Protein AF-A0A1H5A3P9-F1 (afdb_monomer_lite)

Secondary structure (DSSP, 8-state):
--HHHHHHHHHHHTTPEE--HHHHHHHHHHTTEE--TTSEEEEEEE--SSTTTT-EEEEEEEPPPEETTT--BTTSTTS--SHHHHHHHHHHHHEEEEEE-TT--EEEEE-

Foldseek 3Di:
DAVQVVVVVVLVVVQADEDAPVVLQVQLVVLQWGWDQVDKDWDKDADCDDPRHGDIHIAIETPAIAGNPPRHGLPDPPHDPDPSNVVVVVNQSRYWYWDADPVRRIHIYGD

Organism: NCBI:txid556534

Radius of gyration: 14.68 Å; chains: 1; bounding box: 38×26×39 Å

pLDDT: mean 88.53, std 5.69, range [57.88, 94.5]

Sequence (111 aa):
MDTAEMEAARLIQAGVRQVSAKEMRSEIEALGYRIDLRNRADSVARYVDGPFTGVSYPARHFDSPREADTGLSFCHFQARRDECFQKLQALRDEIFCIVKDRKGVARIGTF

Structure (mmCIF, N/CA/C/O backbone):
data_AF-A0A1H5A3P9-F1
#
_entry.id   AF-A0A1H5A3P9-F1
#
loop_
_atom_site.group_PDB
_atom_site.id
_atom_site.type_symbol
_atom_site.label_atom_id
_atom_site.label_alt_id
_atom_site.label_comp_id
_atom_site.label_asym_id
_atom_site.label_entity_id
_atom_site.label_seq_id
_atom_site.pdbx_PDB_ins_code
_atom_site.Cartn_x
_atom_site.Cartn_y
_atom_site.Cartn_z
_atom_site.occupancy
_atom_site.B_iso_or_equiv
_atom_site.auth_seq_id
_atom_site.auth_comp_id
_atom_site.auth_asym_id
_atom_site.auth_atom_id
_atom_site.pdbx_PDB_model_num
ATOM 1 N N . MET A 1 1 ? 16.129 2.622 -17.952 1.00 57.88 1 MET A N 1
ATOM 2 C CA . MET A 1 1 ? 14.839 2.822 -17.271 1.00 57.88 1 MET A CA 1
ATOM 3 C C . MET A 1 1 ? 14.976 2.178 -15.908 1.00 57.88 1 MET A C 1
ATOM 5 O O . MET A 1 1 ? 15.436 1.041 -15.862 1.00 57.88 1 MET A O 1
ATOM 9 N N . ASP A 1 2 ? 14.726 2.916 -14.829 1.00 82.94 2 ASP A N 1
ATOM 10 C CA . ASP A 1 2 ? 14.737 2.342 -13.478 1.00 82.94 2 ASP A CA 1
ATOM 11 C C . ASP A 1 2 ? 13.656 1.244 -13.412 1.00 82.94 2 ASP A C 1
ATOM 13 O O . ASP A 1 2 ? 12.561 1.420 -13.953 1.00 82.94 2 ASP A O 1
ATOM 17 N N . THR A 1 3 ? 13.938 0.088 -12.807 1.00 87.00 3 THR A N 1
ATOM 18 C CA . THR A 1 3 ? 12.940 -0.992 -12.715 1.00 87.00 3 THR A CA 1
ATOM 19 C C . THR A 1 3 ? 11.735 -0.572 -11.870 1.00 87.00 3 THR A C 1
ATOM 21 O O . THR A 1 3 ? 10.631 -1.065 -12.105 1.00 87.00 3 THR A O 1
ATOM 24 N N . ALA A 1 4 ? 11.904 0.398 -10.963 1.00 86.19 4 ALA A N 1
ATOM 25 C CA . ALA A 1 4 ? 10.791 1.049 -10.278 1.00 86.19 4 ALA A CA 1
ATOM 26 C C . ALA A 1 4 ? 9.962 1.942 -11.221 1.00 86.19 4 ALA A C 1
ATOM 28 O O . ALA A 1 4 ? 8.739 1.944 -11.141 1.00 86.19 4 ALA A O 1
ATOM 29 N N . GLU A 1 5 ? 10.591 2.673 -12.145 1.00 88.19 5 GLU A N 1
ATOM 30 C CA . GLU A 1 5 ? 9.872 3.472 -13.153 1.00 88.19 5 GLU A CA 1
ATOM 31 C C . GLU A 1 5 ? 9.089 2.583 -14.125 1.00 88.19 5 GLU A C 1
ATOM 33 O O . GLU A 1 5 ? 7.978 2.935 -14.519 1.00 88.19 5 GLU A O 1
ATOM 38 N N . MET A 1 6 ? 9.640 1.418 -14.487 1.00 89.25 6 MET A N 1
ATOM 39 C CA . MET A 1 6 ? 8.935 0.417 -15.296 1.00 89.25 6 MET A CA 1
ATOM 40 C C . MET A 1 6 ? 7.665 -0.074 -14.604 1.00 89.25 6 MET A C 1
ATOM 42 O O . MET A 1 6 ? 6.605 -0.091 -15.228 1.00 89.25 6 MET A O 1
ATOM 46 N N . GLU A 1 7 ? 7.757 -0.435 -13.322 1.00 91.38 7 GLU A N 1
ATOM 47 C CA . GLU A 1 7 ? 6.582 -0.878 -12.568 1.00 91.38 7 GLU A CA 1
ATOM 48 C C . GLU A 1 7 ? 5.567 0.256 -12.395 1.00 91.38 7 GLU A C 1
ATOM 50 O O . GLU A 1 7 ? 4.374 0.045 -12.593 1.00 91.38 7 GLU A O 1
ATOM 55 N N . ALA A 1 8 ? 6.018 1.480 -12.105 1.00 91.56 8 ALA A N 1
ATOM 56 C CA . ALA A 1 8 ? 5.125 2.634 -12.018 1.00 91.56 8 ALA A CA 1
ATOM 57 C C . ALA A 1 8 ? 4.357 2.860 -13.331 1.00 91.56 8 ALA A C 1
ATOM 59 O O . ALA A 1 8 ? 3.144 3.059 -13.309 1.00 91.56 8 ALA A O 1
ATOM 60 N N . ALA A 1 9 ? 5.037 2.778 -14.478 1.00 91.94 9 ALA A N 1
ATOM 61 C CA . ALA A 1 9 ? 4.395 2.893 -15.784 1.00 91.94 9 ALA A CA 1
ATOM 62 C C . ALA A 1 9 ? 3.376 1.767 -16.026 1.00 91.94 9 ALA A C 1
ATOM 64 O O . ALA A 1 9 ? 2.284 2.033 -16.530 1.00 91.94 9 ALA A O 1
ATOM 65 N N . ARG A 1 10 ? 3.697 0.527 -15.630 1.00 91.94 10 ARG A N 1
ATOM 66 C CA . ARG A 1 10 ? 2.780 -0.618 -15.732 1.00 91.94 10 ARG A CA 1
ATOM 67 C C . ARG A 1 10 ? 1.535 -0.428 -14.863 1.00 91.94 10 ARG A C 1
ATOM 69 O O . ARG A 1 10 ? 0.430 -0.677 -15.335 1.00 91.94 10 ARG A O 1
ATOM 76 N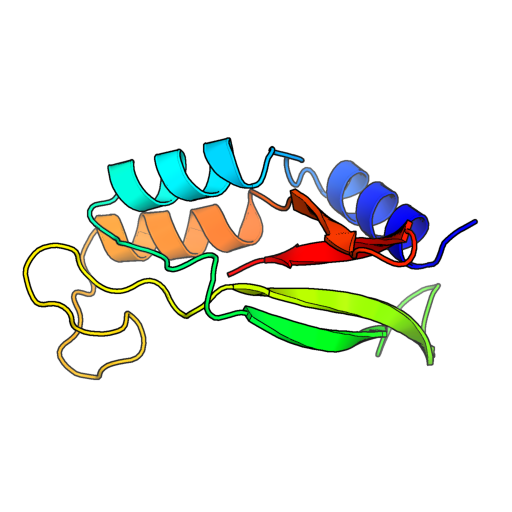 N . LEU A 1 11 ? 1.699 0.033 -13.623 1.00 91.31 11 LEU A N 1
ATOM 77 C CA . LEU A 1 11 ? 0.594 0.306 -12.698 1.00 91.31 11 LEU A CA 1
ATOM 78 C C . LEU A 1 11 ? -0.324 1.412 -13.229 1.00 91.31 11 LEU A C 1
ATOM 80 O O . LEU A 1 11 ? -1.540 1.242 -13.242 1.00 91.31 11 LEU A O 1
ATOM 84 N N . ILE A 1 12 ? 0.248 2.493 -13.763 1.00 93.62 12 ILE A N 1
ATOM 85 C CA . ILE A 1 12 ? -0.521 3.572 -14.401 1.00 93.62 12 ILE A CA 1
ATOM 86 C C . ILE A 1 12 ? -1.298 3.047 -15.616 1.00 93.62 12 ILE A C 1
ATOM 88 O O . ILE A 1 12 ? -2.474 3.366 -15.776 1.00 93.62 12 ILE A O 1
ATOM 92 N N . GLN A 1 13 ? -0.681 2.209 -16.457 1.00 92.69 13 GLN A N 1
ATOM 93 C CA . GLN A 1 13 ? -1.366 1.575 -17.592 1.00 92.69 13 GLN A CA 1
ATOM 94 C C . GLN A 1 13 ? -2.488 0.625 -17.156 1.00 92.69 13 GLN A C 1
ATOM 96 O O . GLN A 1 13 ? -3.491 0.511 -17.856 1.00 92.69 13 GLN A O 1
ATOM 101 N N . ALA A 1 14 ? -2.341 -0.026 -16.001 1.00 89.81 14 ALA A N 1
ATOM 102 C CA . ALA A 1 14 ? -3.371 -0.868 -15.399 1.00 89.81 14 ALA A CA 1
ATOM 103 C C . ALA A 1 14 ? -4.505 -0.065 -14.728 1.00 89.81 14 ALA A C 1
ATOM 105 O O . ALA A 1 14 ? -5.447 -0.663 -14.218 1.00 89.81 14 ALA A O 1
ATOM 106 N N . GLY A 1 15 ? -4.437 1.273 -14.734 1.00 92.62 15 GLY A N 1
ATOM 107 C CA . GLY A 1 15 ? -5.447 2.149 -14.137 1.00 92.62 15 GLY A CA 1
ATOM 108 C C . GLY A 1 15 ? -5.247 2.423 -12.646 1.00 92.62 15 GLY A C 1
ATOM 109 O O . GLY A 1 15 ? -6.098 3.064 -12.032 1.00 92.62 15 GLY A O 1
ATOM 110 N N . VAL A 1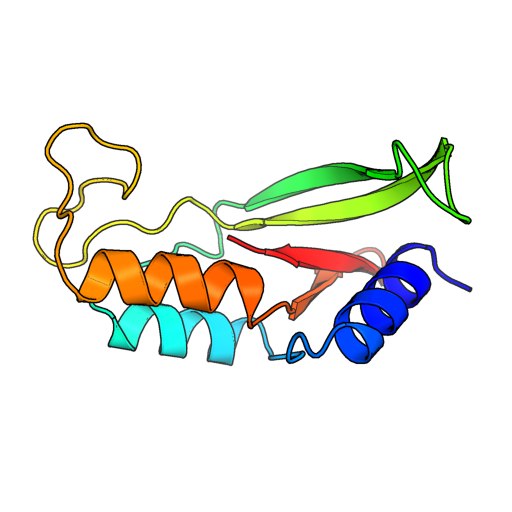 16 ? -4.129 1.986 -12.062 1.00 94.19 16 VAL A N 1
ATOM 111 C CA . VAL A 1 16 ? -3.796 2.255 -10.659 1.00 94.19 16 VAL A CA 1
ATOM 112 C C . VAL A 1 16 ? -3.306 3.698 -10.534 1.00 94.19 16 VAL A C 1
ATOM 114 O O . VAL A 1 16 ? -2.417 4.150 -11.263 1.00 94.19 16 VAL A O 1
ATOM 117 N N . ARG A 1 17 ? -3.880 4.449 -9.596 1.00 94.31 17 ARG A N 1
ATOM 118 C CA . ARG A 1 17 ? -3.592 5.867 -9.394 1.00 94.31 17 ARG A CA 1
ATOM 119 C C . ARG A 1 17 ? -2.315 6.054 -8.579 1.00 94.31 17 ARG A C 1
ATOM 121 O O . ARG A 1 17 ? -2.195 5.592 -7.444 1.00 94.31 17 ARG A O 1
ATOM 128 N N . GLN A 1 18 ? -1.373 6.808 -9.138 1.00 94.50 18 GLN A N 1
ATOM 129 C CA . GLN A 1 18 ? -0.205 7.264 -8.395 1.00 94.50 18 GLN A CA 1
ATOM 130 C C . GLN A 1 18 ? -0.600 8.406 -7.449 1.00 94.50 18 GLN A C 1
ATOM 132 O O . GLN A 1 18 ? -1.095 9.441 -7.891 1.00 94.50 18 GLN A O 1
ATOM 137 N N . VAL A 1 19 ? -0.320 8.240 -6.159 1.00 93.69 19 VAL A N 1
ATOM 138 C CA . VAL A 1 19 ? -0.530 9.252 -5.115 1.00 93.69 19 VAL A CA 1
ATOM 139 C C . VAL A 1 19 ? 0.762 9.510 -4.341 1.00 93.69 19 VAL A C 1
ATOM 141 O O . VAL A 1 19 ? 1.718 8.730 -4.391 1.00 93.69 19 VAL A O 1
ATOM 144 N N . SER A 1 20 ? 0.827 10.611 -3.598 1.00 91.62 20 SER A N 1
ATOM 145 C CA . SER A 1 20 ? 1.894 10.824 -2.619 1.00 91.62 20 SER A CA 1
ATOM 146 C C . SER A 1 20 ? 1.710 9.921 -1.393 1.00 91.62 20 SER A C 1
ATOM 148 O O . SER A 1 20 ? 0.599 9.530 -1.040 1.00 91.62 20 SER A O 1
ATOM 150 N N . ALA A 1 21 ? 2.796 9.640 -0.664 1.00 88.56 21 ALA A N 1
ATOM 151 C CA . ALA A 1 21 ? 2.712 8.883 0.593 1.00 88.56 21 ALA A CA 1
ATOM 152 C C . ALA A 1 21 ? 1.810 9.569 1.643 1.00 88.56 21 ALA A C 1
ATOM 154 O O . ALA A 1 21 ? 1.229 8.908 2.501 1.00 88.56 21 ALA A O 1
ATOM 155 N N . LYS A 1 22 ? 1.683 10.903 1.573 1.00 89.00 22 LYS A N 1
ATOM 156 C CA . LYS A 1 22 ? 0.785 11.675 2.436 1.00 89.00 22 LYS A CA 1
ATOM 157 C C . LYS A 1 22 ? -0.679 11.444 2.061 1.00 89.00 22 LYS A C 1
ATOM 159 O O . LYS A 1 22 ? -1.479 11.203 2.955 1.00 89.00 22 LYS A O 1
ATOM 164 N N . GLU A 1 23 ? -1.010 11.497 0.773 1.00 92.06 23 GLU A N 1
ATOM 165 C CA . GLU A 1 23 ? -2.370 11.242 0.278 1.00 92.06 23 GLU A CA 1
ATOM 166 C C . GLU A 1 23 ? -2.797 9.803 0.550 1.00 92.06 23 GLU A C 1
ATOM 168 O O . GLU A 1 23 ? -3.859 9.603 1.124 1.00 92.06 23 GLU A O 1
ATOM 173 N N . MET A 1 24 ? -1.932 8.819 0.274 1.00 91.38 24 MET A N 1
ATOM 174 C CA . MET A 1 24 ? -2.187 7.415 0.620 1.00 91.38 24 MET A CA 1
ATOM 175 C C . MET A 1 24 ? -2.549 7.256 2.100 1.00 91.38 24 MET A C 1
ATOM 177 O O . MET A 1 24 ? -3.544 6.620 2.435 1.00 91.38 24 MET A O 1
ATOM 181 N N . ARG A 1 25 ? -1.774 7.879 2.997 1.00 90.88 25 ARG A N 1
ATOM 182 C CA . ARG A 1 25 ? -2.077 7.870 4.431 1.00 90.88 25 ARG A CA 1
ATOM 183 C C . ARG A 1 25 ? -3.432 8.511 4.730 1.00 90.88 25 ARG A C 1
ATOM 185 O O . ARG A 1 25 ? -4.188 7.946 5.507 1.00 90.88 25 ARG A O 1
ATOM 192 N N . SER A 1 26 ? -3.733 9.666 4.142 1.00 92.06 26 SER A N 1
ATOM 193 C CA . SER A 1 26 ? -5.010 10.352 4.362 1.00 92.06 26 SER A CA 1
ATOM 194 C C . SER A 1 26 ? -6.212 9.546 3.862 1.00 92.06 26 SER A C 1
ATOM 196 O O . SER A 1 26 ? -7.234 9.526 4.540 1.00 92.06 26 SER A O 1
ATOM 198 N N . GLU A 1 27 ? -6.095 8.852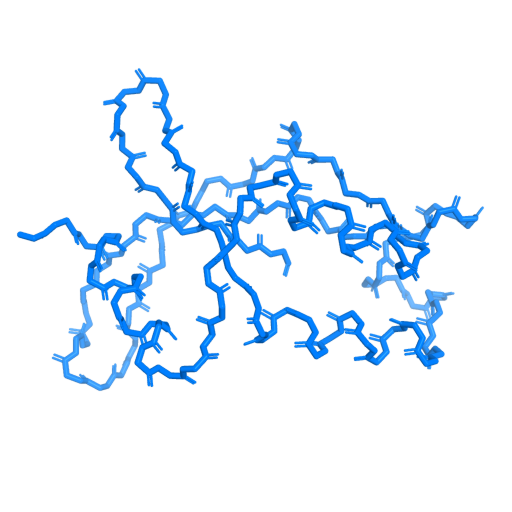 2.729 1.00 93.56 27 GLU A N 1
ATOM 199 C CA . GLU A 1 27 ? -7.163 7.993 2.201 1.00 93.56 27 GLU A CA 1
ATOM 200 C C . GLU A 1 27 ? -7.399 6.767 3.099 1.00 93.56 27 GLU A C 1
ATOM 202 O O . GLU A 1 27 ? -8.541 6.447 3.415 1.00 93.56 27 GLU A O 1
ATOM 207 N N . ILE A 1 28 ? -6.332 6.145 3.613 1.00 92.06 28 ILE A N 1
ATOM 208 C CA . ILE A 1 28 ? -6.433 5.048 4.592 1.00 92.06 28 ILE A CA 1
ATOM 209 C C . ILE A 1 28 ? -7.040 5.542 5.917 1.00 92.06 28 ILE A C 1
ATOM 211 O O . ILE A 1 28 ? -7.891 4.873 6.506 1.00 92.06 28 ILE A O 1
ATOM 215 N N . GLU A 1 29 ? -6.636 6.726 6.385 1.00 92.75 29 GLU A N 1
ATOM 216 C CA . GLU A 1 29 ? -7.174 7.340 7.606 1.00 92.75 29 GLU A CA 1
ATOM 217 C C . GLU A 1 29 ? -8.660 7.688 7.483 1.00 92.75 29 GLU A C 1
ATOM 219 O O . GLU A 1 29 ? -9.410 7.504 8.444 1.00 92.75 29 GLU A O 1
ATOM 224 N N . ALA A 1 30 ? -9.116 8.094 6.296 1.00 93.75 30 ALA A N 1
ATOM 225 C CA . ALA A 1 30 ? -10.531 8.339 6.021 1.00 93.75 30 ALA A CA 1
ATOM 226 C C . ALA A 1 30 ? -11.398 7.070 6.133 1.00 93.75 30 ALA A C 1
ATOM 228 O O . ALA A 1 30 ? -12.591 7.168 6.416 1.00 93.75 30 ALA A O 1
ATOM 229 N N . LEU A 1 31 ? -10.806 5.881 5.968 1.00 92.94 31 LEU A N 1
ATOM 230 C CA . LEU A 1 31 ? -11.478 4.589 6.148 1.00 92.94 31 LEU A CA 1
ATOM 231 C C . LEU A 1 31 ? -11.500 4.109 7.610 1.00 92.94 31 LEU A C 1
ATOM 233 O O . LEU A 1 31 ? -11.990 3.016 7.890 1.00 92.94 31 LEU A O 1
ATOM 237 N N . GLY A 1 32 ? -10.973 4.900 8.549 1.00 93.00 32 GLY A N 1
ATOM 238 C CA . GLY A 1 32 ? -10.901 4.526 9.961 1.00 93.00 32 GLY A CA 1
ATOM 239 C C . GLY A 1 32 ? -9.713 3.625 10.298 1.00 93.00 32 GLY A C 1
ATOM 240 O O . GLY A 1 32 ? -9.729 2.960 11.333 1.00 93.00 32 GLY A O 1
ATOM 241 N N . TYR A 1 33 ? -8.676 3.611 9.459 1.00 93.25 33 TYR A N 1
ATOM 242 C CA . TYR A 1 33 ? -7.421 2.916 9.734 1.00 93.25 33 TYR A CA 1
ATOM 243 C C . TYR A 1 33 ? -6.297 3.901 10.067 1.00 93.25 33 TYR A C 1
ATOM 245 O O . TYR A 1 33 ? -6.388 5.104 9.864 1.00 93.25 33 TYR A O 1
ATOM 253 N N . ARG A 1 34 ? -5.197 3.392 10.605 1.00 91.25 34 ARG A N 1
ATOM 254 C CA . ARG A 1 34 ? -3.952 4.116 10.837 1.00 91.25 34 ARG A CA 1
ATOM 255 C C . ARG A 1 34 ? -2.820 3.298 10.258 1.00 91.25 34 ARG A C 1
ATOM 257 O O . ARG A 1 34 ? -2.766 2.083 10.440 1.00 91.25 34 ARG A O 1
ATOM 264 N N . ILE A 1 35 ? -1.901 3.984 9.597 1.00 86.25 35 ILE A N 1
ATOM 265 C CA . ILE A 1 35 ? -0.698 3.385 9.037 1.00 86.25 35 ILE A CA 1
ATOM 266 C C . ILE A 1 35 ? 0.525 4.148 9.532 1.00 86.25 35 ILE A C 1
ATOM 268 O O . ILE A 1 35 ? 0.562 5.381 9.478 1.00 86.25 35 ILE A O 1
ATOM 272 N N . ASP A 1 36 ? 1.524 3.427 10.042 1.00 76.56 36 ASP A N 1
ATOM 273 C CA . ASP A 1 36 ? 2.791 4.037 10.430 1.00 76.56 36 ASP A CA 1
ATOM 274 C C . ASP A 1 36 ? 3.780 3.981 9.263 1.00 76.56 36 ASP A C 1
ATOM 276 O O . ASP A 1 36 ? 4.419 2.967 9.004 1.00 76.56 36 ASP A O 1
ATOM 280 N N . LEU A 1 37 ? 3.967 5.112 8.581 1.00 73.19 37 LEU A N 1
ATOM 281 C CA . LEU A 1 37 ? 4.946 5.236 7.492 1.00 73.19 37 LEU A CA 1
ATOM 282 C C . LEU A 1 37 ? 6.415 5.163 7.980 1.00 73.19 37 LEU A C 1
ATOM 284 O O . LEU A 1 37 ? 7.354 5.179 7.169 1.00 73.19 37 LEU A O 1
ATOM 288 N N . ARG A 1 38 ? 6.651 5.126 9.301 1.00 70.00 38 ARG A N 1
ATOM 289 C CA . ARG A 1 38 ? 7.976 4.922 9.910 1.00 70.00 38 ARG A CA 1
ATOM 290 C C . ARG A 1 38 ? 8.356 3.445 9.933 1.00 70.00 38 ARG A C 1
ATOM 292 O O . ARG A 1 38 ? 9.521 3.149 9.668 1.00 70.00 38 ARG A O 1
ATOM 299 N N . ASN A 1 39 ? 7.388 2.558 10.165 1.00 69.00 39 ASN A N 1
ATOM 300 C CA . ASN A 1 39 ? 7.556 1.113 10.068 1.00 69.00 39 ASN A CA 1
ATOM 301 C C . ASN A 1 39 ? 7.302 0.679 8.627 1.00 69.00 39 ASN A C 1
ATOM 303 O O . ASN A 1 39 ? 6.181 0.648 8.136 1.00 69.00 39 ASN A O 1
ATOM 307 N N . ARG A 1 40 ? 8.386 0.402 7.912 1.00 78.81 40 ARG A N 1
ATOM 308 C CA . ARG A 1 40 ? 8.347 0.048 6.496 1.00 78.81 40 ARG A CA 1
ATOM 309 C C . ARG A 1 40 ? 9.318 -1.083 6.230 1.00 78.81 40 ARG A C 1
ATOM 311 O O . ARG A 1 40 ? 10.460 -1.035 6.691 1.00 78.81 40 ARG A O 1
ATOM 318 N N . ALA A 1 41 ? 8.856 -2.071 5.482 1.00 82.56 41 ALA A N 1
ATOM 319 C CA . ALA A 1 41 ? 9.679 -3.161 5.004 1.00 82.56 41 ALA A CA 1
ATOM 320 C C . ALA A 1 41 ? 10.140 -2.829 3.584 1.00 82.56 41 ALA A C 1
ATOM 322 O O . ALA A 1 41 ? 9.329 -2.728 2.662 1.00 82.56 41 ALA A O 1
ATOM 323 N N . ASP A 1 42 ? 11.446 -2.634 3.419 1.00 88.44 42 ASP A N 1
ATOM 324 C CA . ASP A 1 42 ? 12.050 -2.559 2.094 1.00 88.44 42 ASP A CA 1
ATOM 325 C C . ASP A 1 42 ? 12.180 -3.985 1.549 1.00 88.44 42 ASP A C 1
ATOM 327 O O . ASP A 1 42 ? 12.734 -4.865 2.209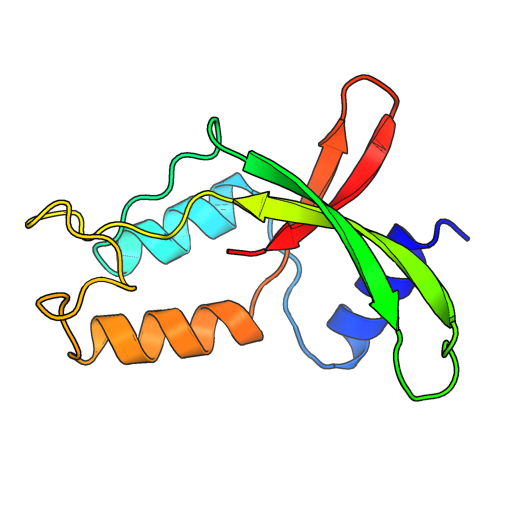 1.00 88.44 42 ASP A O 1
ATOM 331 N N . SER A 1 43 ? 11.662 -4.209 0.347 1.00 87.94 43 SER A N 1
ATOM 332 C CA . SER A 1 43 ? 11.657 -5.506 -0.320 1.00 87.94 43 SER A CA 1
ATOM 333 C C . SER A 1 43 ? 12.109 -5.363 -1.773 1.00 87.94 43 SER A C 1
ATOM 335 O O . SER A 1 43 ? 12.271 -4.264 -2.309 1.00 87.94 43 SER A O 1
ATOM 337 N N . VAL A 1 44 ? 12.354 -6.498 -2.418 1.00 90.88 44 VAL A N 1
ATOM 338 C CA . VAL A 1 44 ? 12.593 -6.570 -3.857 1.00 90.88 44 VAL A CA 1
ATOM 339 C C . VAL A 1 44 ? 11.536 -7.500 -4.424 1.00 90.88 44 VAL A C 1
ATOM 341 O O . VAL A 1 44 ? 11.542 -8.696 -4.135 1.00 90.88 44 VAL A O 1
ATOM 344 N N . ALA A 1 45 ? 10.610 -6.936 -5.189 1.00 90.00 45 ALA A N 1
ATOM 345 C CA . ALA A 1 45 ? 9.589 -7.696 -5.886 1.00 90.00 45 ALA A CA 1
ATOM 346 C C . ALA A 1 45 ? 10.143 -8.196 -7.221 1.00 90.00 45 ALA A C 1
ATOM 348 O O . ALA A 1 45 ? 11.059 -7.599 -7.792 1.00 90.00 45 ALA A O 1
ATOM 349 N N . ARG A 1 46 ? 9.605 -9.313 -7.709 1.00 92.25 46 ARG A N 1
ATOM 350 C CA . ARG A 1 46 ? 10.033 -9.947 -8.955 1.00 92.25 46 ARG A CA 1
ATOM 351 C C . ARG A 1 46 ? 8.817 -10.342 -9.769 1.00 92.25 46 ARG A C 1
ATOM 353 O O . ARG A 1 46 ? 7.912 -10.974 -9.230 1.00 92.25 46 ARG A O 1
ATOM 360 N N . TYR A 1 47 ? 8.826 -10.019 -11.057 1.00 89.25 47 TYR A N 1
ATOM 361 C CA . TYR A 1 47 ? 7.810 -10.520 -11.975 1.00 89.25 47 TYR A CA 1
ATOM 362 C C . TYR A 1 47 ? 7.992 -12.027 -12.150 1.00 89.25 47 TYR A C 1
ATOM 364 O O . TYR A 1 47 ? 9.066 -12.495 -12.546 1.00 89.25 47 TYR A O 1
ATOM 372 N N . VAL A 1 48 ? 6.948 -12.781 -11.825 1.00 90.94 48 VAL A N 1
ATOM 373 C CA . VAL A 1 48 ? 6.921 -14.244 -11.963 1.00 90.94 48 VAL A CA 1
ATOM 374 C C . VAL A 1 48 ? 6.376 -14.685 -13.320 1.00 90.94 48 VAL A C 1
ATOM 376 O O . VAL A 1 48 ? 6.663 -15.799 -13.747 1.00 90.94 48 VAL A O 1
ATOM 379 N N . ASP A 1 49 ? 5.649 -13.805 -14.007 1.00 88.56 49 ASP A N 1
ATOM 380 C CA . ASP A 1 49 ? 5.019 -14.040 -15.299 1.00 88.56 49 ASP A CA 1
ATOM 381 C C . ASP A 1 49 ? 4.989 -12.770 -16.179 1.00 88.56 49 ASP A C 1
ATOM 383 O O . ASP A 1 49 ? 5.393 -11.670 -15.785 1.00 88.56 49 ASP A O 1
ATOM 387 N N . GLY A 1 50 ? 4.556 -12.947 -17.431 1.00 86.69 50 GLY A N 1
ATOM 388 C CA . GLY A 1 50 ? 4.402 -11.872 -18.408 1.00 86.69 50 GLY A CA 1
ATOM 389 C C . GLY A 1 50 ? 5.704 -11.392 -19.073 1.00 86.69 50 GLY A C 1
ATOM 390 O O . GLY A 1 50 ? 6.764 -12.011 -18.937 1.00 86.69 50 GLY A O 1
ATOM 391 N N . PRO A 1 51 ? 5.648 -10.272 -19.819 1.00 86.12 51 PRO A N 1
ATOM 392 C CA . PRO A 1 51 ? 6.764 -9.777 -20.638 1.00 86.12 51 PRO A CA 1
ATOM 393 C C . PRO A 1 51 ? 8.034 -9.420 -19.855 1.00 86.12 51 PRO A C 1
ATOM 395 O O . PRO A 1 51 ? 9.116 -9.361 -20.433 1.00 86.12 51 PRO A O 1
ATOM 398 N N . PHE A 1 52 ? 7.909 -9.183 -18.547 1.00 86.69 52 PHE A N 1
ATOM 399 C CA . PHE A 1 52 ? 9.008 -8.789 -17.665 1.00 86.69 52 PHE A CA 1
ATOM 400 C C . PHE A 1 52 ? 9.462 -9.920 -16.731 1.00 86.69 52 PHE A C 1
ATOM 402 O O . PHE A 1 52 ? 10.180 -9.657 -15.767 1.00 86.69 52 PHE A O 1
ATOM 409 N N . THR A 1 53 ? 9.057 -11.170 -17.003 1.00 91.12 53 THR A N 1
ATOM 410 C CA . THR A 1 53 ? 9.393 -12.343 -16.179 1.00 91.12 53 THR A CA 1
ATOM 411 C C . THR A 1 53 ? 10.878 -12.365 -15.813 1.00 91.12 53 THR A C 1
ATOM 413 O O . THR A 1 53 ? 11.758 -12.252 -16.665 1.00 91.12 53 THR A O 1
ATOM 416 N N . GLY A 1 54 ? 11.164 -12.529 -14.523 1.00 90.19 54 GLY A N 1
ATOM 417 C CA . GLY A 1 54 ? 12.521 -12.615 -14.000 1.00 90.19 54 GLY A CA 1
ATOM 418 C C . GLY A 1 54 ? 13.167 -11.271 -13.653 1.00 90.19 54 GLY A C 1
ATOM 419 O O . GLY A 1 54 ? 14.168 -11.297 -12.929 1.00 90.19 54 GLY A O 1
ATOM 420 N N . VAL A 1 55 ? 12.597 -10.138 -14.081 1.00 91.75 55 VAL A N 1
ATOM 421 C CA . VAL A 1 55 ? 13.034 -8.786 -13.698 1.00 91.75 55 VAL A CA 1
ATOM 422 C C . VAL A 1 55 ? 12.577 -8.477 -12.273 1.00 91.75 55 VAL A C 1
ATOM 424 O O . VAL A 1 55 ? 11.469 -8.829 -11.867 1.00 91.75 55 VAL A O 1
ATOM 427 N N . SER A 1 56 ? 13.442 -7.810 -11.512 1.00 92.88 56 SER A N 1
ATOM 428 C CA . SER A 1 56 ? 13.157 -7.395 -10.141 1.00 92.88 56 SER A CA 1
ATOM 429 C C . SER A 1 56 ? 13.105 -5.876 -10.013 1.00 92.88 56 SER A C 1
ATOM 431 O O . SER A 1 56 ? 13.871 -5.165 -10.666 1.00 92.88 56 SER A O 1
ATOM 433 N N . TYR A 1 57 ? 12.244 -5.380 -9.130 1.00 90.94 57 TYR A N 1
ATOM 434 C CA . TYR A 1 57 ? 12.131 -3.962 -8.808 1.00 90.94 57 TYR A CA 1
ATOM 435 C C . TYR A 1 57 ? 12.110 -3.734 -7.295 1.00 90.94 57 TYR A C 1
ATOM 437 O O . TYR A 1 57 ? 11.602 -4.565 -6.535 1.00 90.94 57 TYR A O 1
ATOM 445 N N . PRO A 1 58 ? 12.692 -2.622 -6.824 1.00 91.88 58 PRO A N 1
ATOM 446 C CA . PRO A 1 58 ? 12.680 -2.294 -5.412 1.00 91.88 58 PRO A CA 1
ATOM 447 C C . PRO A 1 58 ? 11.271 -1.847 -4.994 1.00 91.88 58 PRO A C 1
ATOM 449 O O . PRO A 1 58 ? 10.652 -0.966 -5.597 1.00 91.88 58 PRO A O 1
ATOM 452 N N . ALA A 1 59 ? 10.766 -2.459 -3.933 1.00 90.31 59 ALA A N 1
ATOM 453 C CA . ALA A 1 59 ? 9.441 -2.216 -3.393 1.00 90.31 59 ALA A CA 1
ATOM 454 C C . ALA A 1 59 ? 9.535 -1.840 -1.913 1.00 90.31 59 ALA A C 1
ATOM 456 O O . ALA A 1 59 ? 10.553 -2.026 -1.237 1.00 90.31 59 ALA A O 1
ATOM 457 N N . ARG A 1 60 ? 8.471 -1.227 -1.419 1.00 89.56 60 ARG A N 1
ATOM 458 C CA . ARG A 1 60 ? 8.327 -0.840 -0.029 1.00 89.56 60 ARG A CA 1
ATOM 459 C C . ARG A 1 60 ? 6.908 -1.143 0.404 1.00 89.56 60 ARG A C 1
ATOM 461 O O . ARG A 1 60 ? 5.965 -0.567 -0.123 1.00 89.56 60 ARG A O 1
ATOM 468 N N . HIS A 1 61 ? 6.785 -1.996 1.406 1.00 86.38 61 HIS A N 1
ATOM 469 C CA . HIS A 1 61 ? 5.513 -2.225 2.067 1.00 86.38 61 HIS A CA 1
ATOM 470 C C . HIS A 1 61 ? 5.462 -1.357 3.317 1.00 86.38 61 HIS A C 1
ATOM 472 O O . HIS A 1 61 ? 6.365 -1.405 4.162 1.00 86.38 61 HIS A O 1
ATOM 478 N N . PHE A 1 62 ? 4.447 -0.507 3.399 1.00 82.75 62 PHE A N 1
ATOM 479 C CA . PHE A 1 62 ? 4.129 0.209 4.625 1.00 82.75 62 PHE A CA 1
ATOM 480 C C . PHE A 1 62 ? 3.593 -0.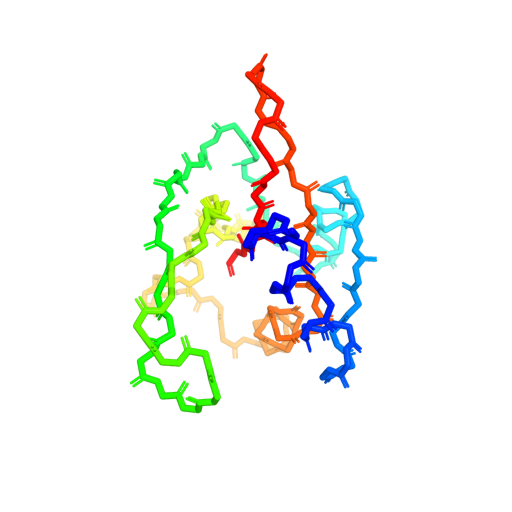771 5.672 1.00 82.75 62 PHE A C 1
ATOM 482 O O . PHE A 1 62 ? 3.174 -1.879 5.330 1.00 82.75 62 PHE A O 1
ATOM 489 N N . ASP A 1 63 ? 3.649 -0.387 6.950 1.00 78.31 63 ASP A N 1
ATOM 490 C CA . ASP A 1 63 ? 3.083 -1.216 8.013 1.00 78.31 63 ASP A CA 1
ATOM 491 C C . ASP A 1 63 ? 1.621 -1.554 7.706 1.00 78.31 63 ASP A C 1
ATOM 493 O O . ASP A 1 63 ? 0.892 -0.770 7.100 1.00 78.31 63 ASP A O 1
ATOM 497 N N . SER A 1 64 ? 1.187 -2.732 8.133 1.00 80.38 64 SER A N 1
ATOM 498 C CA . SER A 1 64 ? -0.186 -3.170 7.913 1.00 80.38 64 SER A CA 1
ATOM 499 C C . SER A 1 64 ? -1.164 -2.170 8.546 1.00 80.38 64 SER A C 1
ATOM 501 O O . SER A 1 64 ? -1.001 -1.862 9.732 1.00 80.38 64 SER A O 1
ATOM 503 N N . PRO A 1 65 ? -2.190 -1.686 7.815 1.00 87.62 65 PRO A N 1
ATOM 504 C CA . PRO A 1 65 ? -3.214 -0.819 8.382 1.00 87.62 65 PRO A CA 1
ATOM 505 C C . PRO A 1 65 ? -3.806 -1.402 9.668 1.00 87.62 65 PRO A C 1
ATOM 507 O O . PRO A 1 65 ? -4.195 -2.573 9.733 1.00 87.62 65 PRO A O 1
ATOM 510 N N . ARG A 1 66 ? -3.869 -0.571 10.706 1.00 91.12 66 ARG A N 1
ATOM 511 C CA . ARG A 1 66 ? -4.485 -0.902 11.992 1.00 91.12 66 ARG A CA 1
ATOM 512 C C . ARG A 1 66 ? -5.760 -0.111 12.159 1.00 91.12 66 ARG A C 1
ATOM 514 O O . ARG A 1 66 ? -5.796 1.062 11.816 1.00 91.12 66 ARG A O 1
ATOM 521 N N . GLU A 1 67 ? -6.795 -0.723 12.693 1.00 91.56 67 GLU A N 1
ATOM 522 C CA . GLU A 1 67 ? -8.047 -0.035 12.981 1.00 91.56 67 GLU A CA 1
ATOM 523 C C . GLU A 1 67 ? -7.820 1.100 13.987 1.00 91.56 67 GLU A C 1
ATOM 525 O O . GLU A 1 67 ? -7.104 0.941 14.979 1.00 91.56 67 GLU A O 1
ATOM 530 N N . ALA A 1 68 ? -8.398 2.271 13.725 1.00 90.31 68 ALA A N 1
ATOM 531 C CA . ALA A 1 68 ? -8.159 3.469 14.524 1.00 90.31 68 ALA A CA 1
ATOM 532 C C . ALA A 1 68 ? -8.781 3.402 15.928 1.00 90.31 68 ALA A C 1
ATOM 534 O O . ALA A 1 68 ? -8.321 4.114 16.822 1.00 90.31 68 ALA A O 1
ATOM 535 N N . ASP A 1 69 ? -9.816 2.585 16.105 1.00 89.50 69 ASP A N 1
ATOM 536 C CA . ASP A 1 69 ? -10.576 2.403 17.340 1.00 89.50 69 ASP A CA 1
ATOM 537 C C . ASP A 1 69 ? -10.082 1.208 18.167 1.00 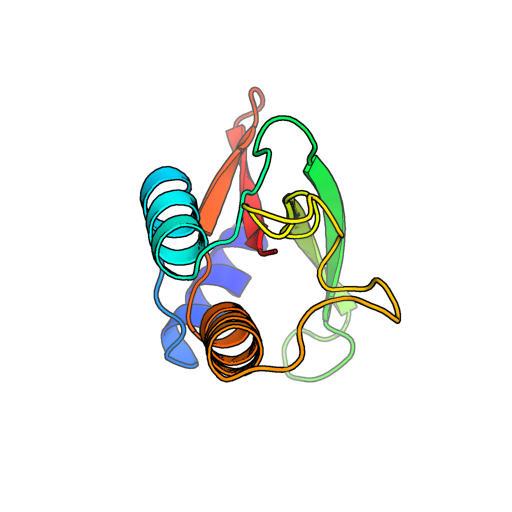89.50 69 ASP A C 1
ATOM 539 O O . ASP A 1 69 ? -9.821 1.364 19.358 1.00 89.50 69 ASP A O 1
ATOM 543 N N . THR A 1 70 ? -9.912 0.034 17.553 1.00 88.25 70 THR A N 1
ATOM 544 C CA . THR A 1 70 ? -9.511 -1.198 18.251 1.00 88.25 70 THR A CA 1
ATOM 545 C C . THR A 1 70 ? -7.994 -1.392 18.292 1.00 88.25 70 THR A C 1
ATOM 547 O O . THR A 1 70 ? -7.486 -2.137 19.130 1.00 88.25 70 THR A O 1
ATOM 550 N N . GLY A 1 71 ? -7.245 -0.743 17.392 1.00 87.75 71 GLY A N 1
ATOM 551 C CA . GLY A 1 71 ? -5.796 -0.922 17.242 1.00 87.75 71 GLY A CA 1
ATOM 552 C C . GLY A 1 71 ? -5.385 -2.266 16.628 1.00 87.75 71 GLY A C 1
ATOM 553 O O . GLY A 1 71 ? -4.184 -2.533 16.470 1.00 87.75 71 GLY A O 1
ATOM 554 N N . LEU A 1 72 ? -6.355 -3.113 16.270 1.00 88.88 72 LEU A N 1
ATOM 555 C CA . LEU A 1 72 ? -6.112 -4.405 15.644 1.00 88.88 72 LEU A CA 1
ATOM 556 C C . LEU A 1 72 ? -5.591 -4.212 14.219 1.00 88.88 72 LEU A C 1
ATOM 558 O O . LEU A 1 72 ? -6.026 -3.324 13.492 1.00 88.88 72 LEU A O 1
ATOM 562 N N . SER A 1 73 ? -4.640 -5.051 13.812 1.00 86.75 73 SER A N 1
ATOM 563 C CA . SER A 1 73 ? -4.230 -5.133 12.405 1.00 86.75 73 SER A CA 1
ATOM 564 C C . SER A 1 73 ? -5.386 -5.674 11.568 1.00 86.75 73 SER A C 1
ATOM 566 O O . SER A 1 73 ? -6.067 -6.591 12.019 1.00 86.75 73 SER A O 1
ATOM 568 N N . PHE A 1 74 ? -5.552 -5.200 10.330 1.00 84.94 74 PHE A N 1
ATOM 569 C CA . PHE A 1 74 ? -6.555 -5.733 9.394 1.00 84.94 74 PHE A CA 1
ATOM 570 C C . PHE A 1 74 ? -6.422 -7.257 9.141 1.00 84.94 74 PHE A C 1
ATOM 572 O O . PHE A 1 74 ? -7.372 -7.928 8.719 1.00 84.94 74 PHE A O 1
ATOM 579 N N . CYS A 1 75 ? -5.238 -7.823 9.402 1.00 85.00 75 CYS A N 1
ATOM 580 C CA . CYS A 1 75 ? -4.956 -9.258 9.324 1.00 85.00 75 CYS A CA 1
ATOM 581 C C . CYS A 1 75 ? -5.394 -10.042 10.573 1.00 85.00 75 CYS A C 1
ATOM 583 O O . CYS A 1 75 ? -5.350 -11.270 10.566 1.00 85.00 75 CYS A O 1
ATOM 585 N N . HIS A 1 76 ? -5.788 -9.371 11.657 1.00 90.12 76 HIS A N 1
ATOM 586 C CA . HIS A 1 76 ? -6.220 -10.035 12.881 1.00 90.12 76 HIS A CA 1
ATOM 587 C C . HIS A 1 76 ? -7.560 -10.759 12.663 1.00 90.12 76 HIS A C 1
ATOM 589 O O . HIS A 1 76 ? -8.430 -10.293 11.927 1.00 90.12 76 HIS A O 1
ATOM 595 N N . PHE A 1 77 ? -7.756 -11.910 13.311 1.00 90.31 77 PHE A N 1
ATOM 596 C CA . PHE A 1 77 ? -8.972 -12.717 13.130 1.00 90.31 77 PHE A CA 1
ATOM 597 C C . PHE A 1 77 ? -10.235 -12.029 13.678 1.00 90.31 77 PHE A C 1
ATOM 599 O O . PHE A 1 77 ? -11.327 -12.272 13.179 1.00 90.31 77 PHE A O 1
ATOM 606 N N . GLN A 1 78 ? -10.071 -11.150 14.672 1.00 89.94 78 GLN A N 1
ATOM 607 C CA . GLN A 1 78 ? -11.142 -10.308 15.233 1.00 89.94 78 GLN A CA 1
ATOM 608 C C . GLN A 1 78 ? -11.206 -8.913 14.603 1.00 89.94 78 GLN A C 1
ATOM 610 O O . GLN A 1 78 ? -11.953 -8.072 15.091 1.00 89.94 78 GLN A O 1
ATOM 615 N N . ALA A 1 79 ? -10.389 -8.641 13.582 1.00 89.38 79 ALA A N 1
ATOM 616 C CA . ALA A 1 79 ? -10.466 -7.374 12.870 1.00 89.38 79 ALA A CA 1
ATOM 617 C C . ALA A 1 79 ? -11.829 -7.225 12.185 1.00 89.38 79 ALA A C 1
ATOM 619 O O . ALA A 1 79 ? -12.448 -8.219 11.783 1.00 89.38 79 ALA A O 1
ATOM 620 N N . ARG A 1 80 ? -12.273 -5.983 12.008 1.00 87.81 80 ARG A N 1
ATOM 621 C CA . ARG A 1 80 ? -13.481 -5.640 11.264 1.00 87.81 80 ARG A CA 1
ATOM 622 C C . ARG A 1 80 ? -13.438 -6.249 9.862 1.00 87.81 80 ARG A C 1
ATOM 624 O O . ARG A 1 80 ? -12.414 -6.255 9.179 1.00 87.81 80 ARG A O 1
ATOM 631 N N . ARG A 1 81 ? -14.587 -6.757 9.425 1.00 91.56 81 ARG A N 1
ATOM 632 C CA . ARG A 1 81 ? -14.839 -7.243 8.056 1.00 91.56 81 ARG A CA 1
ATOM 633 C C . ARG A 1 81 ? -16.033 -6.508 7.444 1.00 91.56 81 ARG A C 1
ATOM 635 O O . ARG A 1 81 ? -16.827 -7.085 6.712 1.00 91.56 81 ARG A O 1
ATOM 642 N N . ASP A 1 82 ? -16.173 -5.247 7.836 1.00 91.00 82 ASP A N 1
ATOM 643 C CA . ASP A 1 82 ? -17.249 -4.339 7.458 1.00 91.00 82 ASP A CA 1
ATOM 644 C C . ASP A 1 82 ? -16.991 -3.679 6.087 1.00 91.00 82 ASP A C 1
ATOM 646 O O . ASP A 1 82 ? -16.039 -4.001 5.371 1.00 91.00 82 ASP A O 1
ATOM 650 N N . GLU A 1 83 ? -17.843 -2.725 5.713 1.00 92.62 83 GLU A N 1
ATOM 651 C CA . GLU A 1 83 ? -17.683 -1.950 4.478 1.00 92.62 83 GLU A CA 1
ATOM 652 C C . GLU A 1 83 ? -16.354 -1.181 4.424 1.00 92.62 83 GLU A C 1
ATOM 654 O O . GLU A 1 83 ? -15.786 -1.005 3.346 1.00 92.62 83 GLU A O 1
ATOM 659 N N . CYS A 1 84 ? -15.824 -0.734 5.569 1.00 90.88 84 CYS A N 1
ATOM 660 C CA . CYS A 1 84 ? -14.529 -0.057 5.624 1.00 90.88 84 CYS A CA 1
ATOM 661 C C . CYS A 1 84 ? -13.390 -1.017 5.275 1.00 90.88 84 CYS A C 1
ATOM 663 O O . CYS A 1 84 ? -12.450 -0.628 4.585 1.00 90.88 84 CYS A O 1
ATOM 665 N N . PHE A 1 85 ? -13.477 -2.278 5.704 1.00 91.00 85 PHE A N 1
ATOM 666 C CA . PHE A 1 85 ? -12.541 -3.320 5.290 1.00 91.00 85 PHE A CA 1
ATOM 667 C C . PHE A 1 85 ? -12.593 -3.592 3.781 1.00 91.00 85 PHE A C 1
ATOM 669 O O . PHE A 1 85 ? -11.545 -3.655 3.139 1.00 91.00 85 PHE A O 1
ATOM 676 N N . GLN A 1 86 ? -13.788 -3.690 3.195 1.00 92.62 86 GLN A N 1
ATOM 677 C CA . GLN A 1 86 ? -13.934 -3.885 1.746 1.00 92.62 86 GLN A CA 1
ATOM 678 C C . GLN A 1 86 ? -13.356 -2.705 0.953 1.00 92.62 86 GLN A C 1
ATOM 680 O O . GLN A 1 86 ? -12.626 -2.905 -0.016 1.00 92.62 86 GLN A O 1
ATOM 685 N N . LYS A 1 87 ? -13.610 -1.473 1.409 1.00 93.50 87 LYS A N 1
ATOM 686 C CA . LYS A 1 87 ? -13.021 -0.262 0.820 1.00 93.50 87 LYS A CA 1
ATOM 687 C C . LYS A 1 87 ? -11.501 -0.230 0.963 1.00 93.50 87 LYS A C 1
ATOM 689 O O . LYS A 1 87 ? -10.830 0.199 0.035 1.00 93.50 87 LYS A O 1
ATOM 694 N N . LEU A 1 88 ? -10.946 -0.707 2.081 1.00 91.81 88 LEU A N 1
ATOM 695 C CA . LEU A 1 88 ? -9.494 -0.800 2.264 1.00 91.81 88 LEU A CA 1
ATOM 696 C C . LEU A 1 88 ? -8.865 -1.799 1.281 1.00 91.81 88 LEU A C 1
ATOM 698 O O . LEU A 1 88 ? -7.796 -1.525 0.740 1.00 91.81 88 LEU A O 1
ATOM 702 N N . GLN A 1 89 ? -9.524 -2.937 1.040 1.00 91.25 89 GLN A N 1
ATOM 703 C CA . GLN A 1 89 ? -9.074 -3.914 0.045 1.00 91.25 89 GLN A CA 1
ATOM 704 C C . GLN A 1 89 ? -9.117 -3.342 -1.372 1.00 91.25 89 GLN A C 1
ATOM 706 O O . GLN A 1 89 ? -8.131 -3.466 -2.088 1.00 91.25 89 GLN A O 1
ATOM 711 N N . ALA A 1 90 ? -10.207 -2.668 -1.747 1.00 92.62 90 ALA A N 1
ATOM 712 C CA . ALA A 1 90 ? -10.297 -1.997 -3.042 1.00 92.62 90 ALA A CA 1
ATOM 713 C C . ALA A 1 90 ? -9.202 -0.928 -3.192 1.00 92.62 90 ALA A C 1
ATOM 715 O O . ALA A 1 90 ? -8.471 -0.915 -4.178 1.00 92.62 90 ALA A O 1
ATOM 716 N N . LEU A 1 91 ? -8.997 -0.107 -2.156 1.00 91.88 91 LEU A N 1
ATOM 717 C CA . LEU A 1 91 ? -7.986 0.947 -2.158 1.00 91.88 91 LEU A CA 1
ATOM 718 C C . LEU A 1 91 ? -6.570 0.396 -2.403 1.00 91.88 91 LEU A C 1
ATOM 720 O O . LEU A 1 91 ? -5.780 1.023 -3.103 1.00 91.88 91 LEU A O 1
ATOM 724 N N . ARG A 1 92 ? -6.245 -0.788 -1.869 1.00 88.62 92 ARG A N 1
ATOM 725 C CA . ARG A 1 92 ? -4.942 -1.443 -2.077 1.00 88.62 92 ARG A CA 1
ATOM 726 C C . ARG A 1 92 ? -4.644 -1.730 -3.552 1.00 88.62 92 ARG A C 1
ATOM 728 O O . ARG A 1 92 ? -3.483 -1.645 -3.949 1.00 88.62 92 ARG A O 1
ATOM 735 N N . ASP A 1 93 ? -5.666 -2.049 -4.337 1.00 89.25 93 ASP A N 1
ATOM 736 C CA . ASP A 1 93 ? -5.533 -2.325 -5.770 1.00 89.25 93 ASP A CA 1
ATOM 737 C C . ASP A 1 93 ? -5.670 -1.050 -6.625 1.00 89.25 93 ASP A C 1
ATOM 739 O O . ASP A 1 93 ? -5.282 -1.033 -7.792 1.00 89.25 93 ASP A O 1
ATOM 743 N N . GLU A 1 94 ? -6.182 0.038 -6.043 1.00 93.25 94 GLU A N 1
ATOM 744 C CA . GLU A 1 94 ? -6.447 1.305 -6.731 1.00 93.25 94 GLU A CA 1
ATOM 745 C C . GLU A 1 94 ? -5.317 2.329 -6.624 1.00 93.25 94 GLU A C 1
ATOM 747 O O . GLU A 1 94 ? -5.191 3.171 -7.517 1.00 93.25 94 GLU A O 1
ATOM 752 N N . ILE A 1 95 ? -4.507 2.308 -5.558 1.00 93.50 95 ILE A N 1
ATOM 753 C CA . ILE A 1 95 ? -3.472 3.327 -5.332 1.00 93.50 95 ILE A CA 1
ATOM 754 C C . ILE A 1 95 ? -2.077 2.753 -5.094 1.00 93.50 95 ILE A C 1
ATOM 756 O O . ILE A 1 95 ? -1.876 1.745 -4.423 1.00 93.50 95 ILE A O 1
ATOM 760 N N . PHE A 1 96 ? -1.071 3.480 -5.574 1.00 94.00 96 PHE A N 1
ATOM 761 C CA . PHE A 1 96 ? 0.330 3.241 -5.237 1.00 94.00 96 PHE A CA 1
ATOM 762 C C . PHE A 1 96 ? 1.070 4.566 -5.061 1.00 94.00 96 PHE A C 1
ATOM 764 O O . PHE A 1 96 ? 0.606 5.622 -5.490 1.00 94.00 96 PHE A O 1
ATOM 771 N N . CYS A 1 97 ? 2.251 4.533 -4.448 1.00 92.38 97 CYS A N 1
ATOM 772 C CA . CYS A 1 97 ? 3.111 5.711 -4.371 1.00 92.38 97 CYS A CA 1
ATOM 773 C C . CYS A 1 97 ? 4.553 5.383 -4.751 1.00 92.38 97 CYS A C 1
ATOM 775 O O . CYS A 1 97 ? 4.962 4.226 -4.764 1.00 92.38 97 CYS A O 1
ATOM 777 N N . ILE A 1 98 ? 5.345 6.412 -5.047 1.00 91.06 98 ILE A N 1
ATOM 778 C CA . ILE A 1 98 ? 6.785 6.266 -5.270 1.00 91.06 98 ILE A CA 1
ATOM 779 C C . ILE A 1 98 ? 7.511 6.927 -4.108 1.00 91.06 98 ILE A C 1
ATOM 781 O O . ILE A 1 98 ? 7.334 8.118 -3.846 1.00 91.06 98 ILE A O 1
ATOM 785 N N . VAL A 1 99 ? 8.356 6.161 -3.420 1.00 88.31 99 VAL A N 1
ATOM 786 C CA . VAL A 1 99 ? 9.164 6.666 -2.309 1.00 88.31 99 VAL A CA 1
ATOM 787 C C . VAL A 1 99 ? 10.636 6.544 -2.657 1.00 88.31 99 VAL A C 1
ATOM 789 O O . VAL A 1 99 ? 11.124 5.458 -2.957 1.00 88.31 99 VAL A O 1
ATOM 792 N N . LYS A 1 100 ? 11.362 7.658 -2.574 1.00 87.44 100 LYS A N 1
ATOM 793 C CA . LYS A 1 100 ? 12.819 7.671 -2.727 1.00 87.44 100 LYS A CA 1
ATOM 794 C C . LYS A 1 100 ? 13.478 7.499 -1.362 1.00 87.44 100 LYS A C 1
ATOM 796 O O . LYS A 1 100 ? 13.037 8.094 -0.377 1.00 87.44 100 LYS A O 1
ATOM 801 N N . ASP A 1 101 ? 14.505 6.661 -1.275 1.00 81.81 101 ASP A N 1
ATOM 802 C CA . ASP A 1 101 ? 15.345 6.613 -0.077 1.00 81.81 101 ASP A CA 1
ATOM 803 C C . ASP A 1 101 ? 16.399 7.732 -0.068 1.00 81.81 101 ASP A C 1
ATOM 805 O O . ASP A 1 101 ? 16.532 8.513 -1.009 1.00 81.81 101 ASP A O 1
ATOM 809 N N . ARG A 1 102 ? 17.186 7.795 1.014 1.00 78.44 102 ARG A N 1
ATOM 810 C CA . ARG A 1 102 ? 18.291 8.758 1.158 1.00 78.44 102 ARG A CA 1
ATOM 811 C C . ARG A 1 102 ? 19.397 8.586 0.108 1.00 78.44 102 ARG A C 1
ATOM 813 O O . ARG A 1 102 ? 20.199 9.495 -0.055 1.00 78.44 102 ARG A O 1
ATOM 820 N N . LYS A 1 103 ? 19.463 7.433 -0.563 1.00 81.12 103 LYS A N 1
ATOM 821 C CA . LYS A 1 103 ? 20.425 7.123 -1.629 1.00 81.12 103 LYS A CA 1
ATOM 822 C C . LYS A 1 103 ? 19.857 7.420 -3.025 1.00 81.12 103 LYS A C 1
ATOM 824 O O . LYS A 1 103 ? 20.545 7.186 -4.009 1.00 81.12 103 LYS A O 1
ATOM 829 N N . GLY A 1 104 ? 18.627 7.934 -3.114 1.00 81.94 104 GLY A N 1
ATOM 830 C CA . GLY A 1 104 ? 17.959 8.270 -4.370 1.00 81.94 104 GLY A CA 1
ATOM 831 C C . GLY A 1 104 ? 17.277 7.092 -5.068 1.00 81.94 104 GLY A C 1
ATOM 832 O O . GLY A 1 104 ? 16.732 7.287 -6.150 1.00 81.94 104 GLY A O 1
ATOM 833 N N . VAL A 1 105 ? 17.252 5.900 -4.464 1.00 83.94 105 VAL A N 1
ATOM 834 C CA . VAL A 1 105 ? 16.608 4.716 -5.051 1.00 83.94 105 VAL A CA 1
ATOM 835 C C . VAL A 1 105 ? 15.094 4.857 -4.924 1.00 83.94 105 VAL A C 1
ATOM 837 O O . VAL A 1 105 ? 14.564 4.903 -3.805 1.00 83.94 105 VAL A O 1
ATOM 840 N N . ALA A 1 106 ? 14.405 4.927 -6.063 1.00 89.12 106 ALA A N 1
ATOM 841 C CA . ALA A 1 106 ? 12.951 4.914 -6.123 1.00 89.12 106 ALA A CA 1
ATOM 842 C C . ALA A 1 106 ? 12.423 3.526 -5.750 1.00 89.12 106 ALA A C 1
ATOM 844 O O . ALA A 1 106 ? 13.002 2.514 -6.126 1.00 89.12 106 ALA A O 1
ATOM 845 N N . ARG A 1 107 ? 11.339 3.474 -4.977 1.00 90.56 107 ARG A N 1
ATOM 846 C CA . ARG A 1 107 ? 10.632 2.241 -4.616 1.00 90.56 107 ARG A CA 1
ATOM 847 C C . ARG A 1 107 ? 9.147 2.424 -4.827 1.00 90.56 107 ARG A C 1
ATOM 849 O O . ARG A 1 107 ? 8.619 3.493 -4.516 1.00 90.56 107 ARG A O 1
ATOM 856 N N . ILE A 1 108 ? 8.486 1.362 -5.262 1.00 91.81 108 ILE A N 1
ATOM 857 C CA . ILE A 1 108 ? 7.025 1.306 -5.303 1.00 91.81 108 ILE A CA 1
ATOM 858 C C . ILE A 1 108 ? 6.508 1.045 -3.891 1.00 91.81 108 ILE A C 1
ATOM 860 O O . ILE A 1 108 ? 6.835 0.027 -3.287 1.00 91.81 108 ILE A O 1
ATOM 864 N N . GLY A 1 109 ? 5.760 2.002 -3.353 1.00 88.56 109 GLY A N 1
ATOM 865 C CA . GLY A 1 109 ? 5.149 1.961 -2.034 1.00 88.56 109 GLY A CA 1
ATOM 866 C C . GLY A 1 109 ? 3.706 1.470 -2.092 1.00 88.56 109 GLY A C 1
ATOM 867 O O . GLY A 1 109 ? 2.882 2.098 -2.761 1.00 88.56 109 GLY A O 1
ATOM 868 N N . THR A 1 110 ? 3.413 0.398 -1.358 1.00 86.88 110 THR A N 1
ATOM 869 C CA . THR A 1 110 ? 2.076 -0.205 -1.186 1.00 86.88 110 THR A CA 1
ATOM 870 C C . THR A 1 110 ? 1.830 -0.572 0.283 1.00 86.88 110 THR A C 1
ATOM 872 O O . THR A 1 110 ? 2.758 -0.496 1.094 1.00 86.88 110 THR A O 1
ATOM 875 N N . PHE A 1 111 ? 0.600 -0.950 0.646 1.00 81.62 111 PHE A N 1
ATOM 876 C CA . PHE A 1 111 ? 0.205 -1.338 2.009 1.00 81.62 111 PHE A CA 1
ATOM 877 C C . PHE A 1 111 ? -0.603 -2.643 2.036 1.00 81.62 111 PHE A C 1
ATOM 879 O O . PHE A 1 111 ? -1.261 -2.982 1.028 1.00 81.62 111 PHE A O 1
#